Protein AF-A0A0K0DFR9-F1 (afdb_monomer)

pLDDT: mean 80.09, std 14.03, range [42.78, 93.25]

Sequence (99 aa):
LLTGSYHNLFRTYTRGSADAKMWEARPQEPHSLLRTRKICPGTSARAQRARRAVGDVGDEDLAADTLDFNRKILHVAWHPKENIIALAATNNLYIFSDK

InterPro domains:
  IPR000009 Protein phosphatase 2A regulatory subunit PR55 [PTHR11871] (2-97)

Secondary structure (DSSP, 8-state):
-EEE-STTEEEEE-TT---EEEEE-----TTPPPPEEEEE-HHHHHHHHTTS-TT--SEEEEEGGG--TTS-EEEEEE-SSSSEEEEEETTEEEEEE--

Solvent-accessible surface area (backbone atoms only — not comparable to full-atom values): 5983 Å² total; per-residue (Å²): 88,76,46,63,36,46,51,32,27,33,38,43,36,51,86,97,50,92,57,70,50,34,35,51,70,66,94,72,64,89,90,61,80,78,51,38,48,40,82,29,61,58,74,55,25,59,57,48,62,75,67,55,68,94,77,75,80,66,58,51,65,38,34,61,83,72,64,41,76,84,40,35,34,82,46,76,48,70,49,95,86,51,73,34,40,39,40,38,38,85,94,44,79,47,78,49,65,79,128

Nearest PDB structures (foldseek):
  3dw8-assembly2_E  TM=8.711E-01  e=2.009E-07  Homo sapiens
  8twe-assembly1_B  TM=9.071E-01  e=6.940E-07  Homo sapiens
  8ttb-assembly1_B  TM=9.013E-01  e=8.285E-07  Homo sapiens

Structure (mmCIF, N/CA/C/O backbone):
data_AF-A0A0K0DFR9-F1
#
_entry.id   AF-A0A0K0DFR9-F1
#
loop_
_atom_site.group_PDB
_atom_site.id
_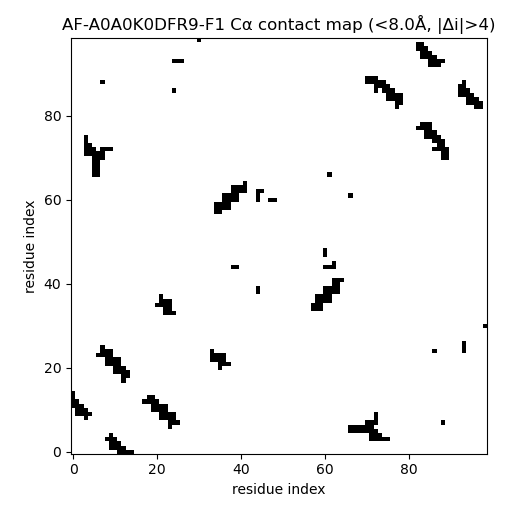atom_site.type_symbol
_atom_site.label_atom_id
_atom_site.label_alt_id
_atom_site.label_comp_id
_atom_site.label_asym_id
_atom_site.label_entity_id
_atom_site.labe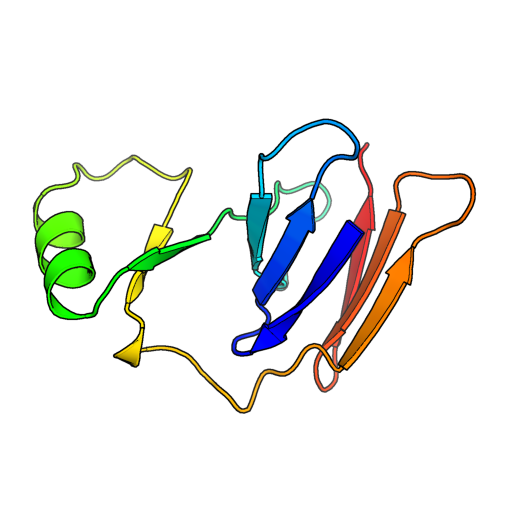l_seq_id
_atom_site.pdbx_PDB_ins_code
_atom_site.Cartn_x
_atom_site.Cartn_y
_atom_site.Cartn_z
_atom_site.occupancy
_atom_site.B_iso_or_equiv
_atom_site.auth_seq_id
_atom_site.auth_comp_id
_atom_site.auth_asym_id
_atom_site.auth_atom_id
_atom_site.pdbx_PDB_model_num
ATOM 1 N N . LEU A 1 1 ? -5.437 8.755 5.659 1.00 84.12 1 LEU A N 1
ATOM 2 C CA . LEU A 1 1 ? -5.889 8.322 4.312 1.00 84.12 1 LEU A CA 1
ATOM 3 C C . LEU A 1 1 ? -4.850 7.367 3.753 1.00 84.12 1 LEU A C 1
ATOM 5 O O . LEU A 1 1 ? -3.682 7.514 4.101 1.00 84.12 1 LEU A O 1
ATOM 9 N N . LEU A 1 2 ? -5.252 6.412 2.918 1.00 88.56 2 LEU A N 1
ATOM 10 C CA . LEU A 1 2 ? -4.327 5.481 2.279 1.00 88.56 2 LEU A CA 1
ATOM 11 C C . LEU A 1 2 ? -4.672 5.332 0.800 1.00 88.56 2 LEU A C 1
ATOM 13 O O . LEU A 1 2 ? -5.846 5.227 0.452 1.00 88.56 2 LEU A O 1
ATOM 17 N N . THR A 1 3 ? -3.647 5.323 -0.048 1.00 87.94 3 THR A N 1
ATOM 18 C CA . THR A 1 3 ? -3.781 5.097 -1.492 1.00 87.94 3 THR A CA 1
ATOM 19 C C . THR A 1 3 ? -2.830 3.991 -1.948 1.00 87.94 3 THR A C 1
ATOM 21 O O . THR A 1 3 ? -1.634 4.061 -1.656 1.00 87.94 3 THR A O 1
ATOM 24 N N . GLY A 1 4 ? -3.341 2.988 -2.663 1.00 86.06 4 GLY A N 1
ATOM 25 C CA . GLY A 1 4 ? -2.529 1.989 -3.366 1.00 86.06 4 GLY A CA 1
ATOM 26 C C . GLY A 1 4 ? -2.084 2.488 -4.743 1.00 86.06 4 GLY A C 1
ATOM 27 O O . GLY A 1 4 ? -2.730 3.357 -5.328 1.00 86.06 4 GLY A O 1
ATOM 28 N N . SER A 1 5 ? -0.968 1.965 -5.247 1.00 86.44 5 SER A N 1
ATOM 29 C CA . SER A 1 5 ? -0.430 2.285 -6.573 1.00 86.44 5 SER A CA 1
ATOM 30 C C . SER A 1 5 ? 0.195 1.038 -7.224 1.00 86.44 5 SER A C 1
ATOM 32 O O . SER A 1 5 ? -0.177 -0.103 -6.932 1.00 86.44 5 SER A O 1
ATOM 34 N N . TYR A 1 6 ? 1.126 1.276 -8.140 1.00 91.81 6 TYR A N 1
ATOM 35 C CA . TYR A 1 6 ? 1.949 0.309 -8.850 1.00 91.81 6 TYR A CA 1
ATOM 36 C C . TYR A 1 6 ? 3.201 -0.075 -8.059 1.00 91.81 6 TYR A C 1
ATOM 38 O O . TYR A 1 6 ? 3.538 0.555 -7.056 1.00 91.81 6 TYR A O 1
ATOM 46 N N . HIS A 1 7 ? 3.920 -1.089 -8.536 1.00 91.69 7 HIS A N 1
ATOM 47 C CA . HIS A 1 7 ? 5.145 -1.603 -7.931 1.00 91.69 7 HIS A CA 1
ATOM 48 C C . HIS A 1 7 ? 4.975 -2.046 -6.463 1.00 91.69 7 HIS A C 1
ATOM 50 O O . HIS A 1 7 ? 5.910 -1.967 -5.674 1.00 91.69 7 HIS A O 1
ATOM 56 N N . ASN A 1 8 ? 3.771 -2.495 -6.081 1.00 91.75 8 ASN A N 1
ATOM 57 C CA . ASN A 1 8 ? 3.391 -2.767 -4.687 1.00 91.75 8 ASN A CA 1
ATOM 58 C C . ASN A 1 8 ? 3.631 -1.578 -3.737 1.00 91.75 8 ASN A C 1
ATOM 60 O O . ASN A 1 8 ? 3.854 -1.763 -2.539 1.00 91.75 8 ASN A O 1
ATOM 64 N N . LEU A 1 9 ? 3.587 -0.350 -4.252 1.00 92.06 9 LEU A N 1
ATOM 65 C CA . LEU A 1 9 ? 3.764 0.846 -3.444 1.00 92.06 9 LEU A CA 1
ATOM 66 C C . LEU A 1 9 ? 2.413 1.370 -2.965 1.00 92.06 9 LEU A C 1
ATOM 68 O O . LEU A 1 9 ? 1.438 1.424 -3.719 1.00 92.06 9 LEU A O 1
ATOM 72 N N . PHE A 1 10 ? 2.368 1.817 -1.717 1.00 91.94 10 PHE A N 1
ATOM 73 C CA . PHE A 1 10 ? 1.215 2.504 -1.146 1.00 91.94 10 PHE A CA 1
ATOM 74 C C . PHE A 1 10 ? 1.658 3.729 -0.359 1.00 91.94 10 PHE A C 1
ATOM 76 O O . PHE A 1 10 ? 2.795 3.823 0.103 1.00 91.94 10 PHE A O 1
ATOM 83 N N . ARG A 1 11 ? 0.753 4.694 -0.214 1.00 90.88 11 ARG A N 1
ATOM 84 C CA . ARG A 1 11 ? 1.018 5.945 0.493 1.00 90.88 11 ARG A CA 1
ATOM 85 C C . ARG A 1 11 ? 0.046 6.128 1.639 1.00 90.88 11 ARG A C 1
ATOM 87 O O . ARG A 1 11 ? -1.155 5.921 1.472 1.00 90.88 11 ARG A O 1
ATOM 94 N N . THR A 1 12 ? 0.566 6.540 2.786 1.00 90.06 12 THR A N 1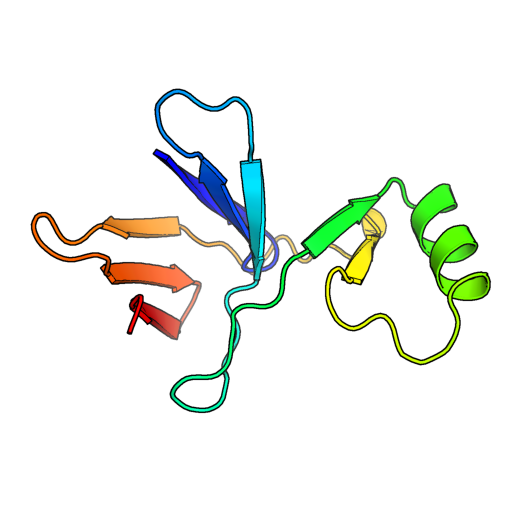
ATOM 95 C CA . THR A 1 12 ? -0.210 6.853 3.986 1.00 90.06 12 THR A CA 1
ATOM 96 C C . THR A 1 12 ? -0.122 8.340 4.281 1.00 90.06 12 THR A C 1
ATOM 98 O O . THR A 1 12 ? 0.967 8.915 4.256 1.00 90.06 12 THR A O 1
ATOM 101 N N . TYR A 1 13 ? -1.264 8.932 4.605 1.00 89.50 13 TYR A N 1
ATOM 102 C CA . TYR A 1 13 ? -1.399 10.338 4.964 1.00 89.50 13 TYR A CA 1
ATOM 103 C C . TYR A 1 13 ? -2.015 10.450 6.353 1.00 89.50 13 TYR A C 1
ATOM 105 O O . TYR A 1 13 ? -3.099 9.897 6.600 1.00 89.50 13 TYR A O 1
ATOM 113 N N . THR A 1 14 ? -1.359 11.197 7.230 1.00 87.62 14 THR A N 1
ATOM 114 C CA . THR A 1 14 ? -1.867 11.492 8.572 1.00 87.62 14 THR A CA 1
ATOM 115 C C . THR A 1 14 ? -2.910 12.604 8.490 1.00 87.62 14 THR A C 1
ATOM 117 O O . THR A 1 14 ? -2.705 13.609 7.817 1.00 87.62 14 THR A O 1
ATOM 120 N N . ARG A 1 15 ? -4.062 12.441 9.153 1.00 85.94 15 ARG A N 1
ATOM 121 C CA . ARG A 1 15 ? -5.078 13.508 9.193 1.00 85.94 15 ARG A CA 1
ATOM 122 C C . ARG A 1 15 ? -4.518 14.707 9.964 1.00 85.94 15 ARG A 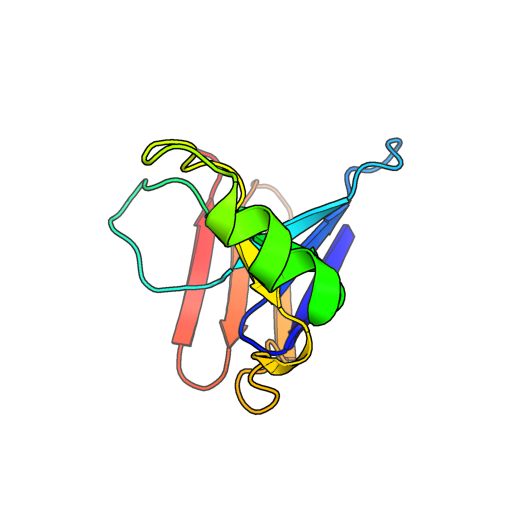C 1
ATOM 124 O O . ARG A 1 15 ? -4.020 14.530 11.066 1.00 85.94 15 ARG A O 1
ATOM 131 N N . GLY A 1 16 ? -4.610 15.902 9.385 1.00 86.12 16 GLY A N 1
ATOM 132 C CA . GLY A 1 16 ? -4.107 17.136 10.002 1.00 86.12 16 GLY A CA 1
ATOM 133 C C . GLY A 1 16 ? -2.618 17.422 9.774 1.00 86.12 16 GLY A C 1
ATOM 134 O O . GLY A 1 16 ? -2.168 18.495 10.154 1.00 86.12 16 GLY A O 1
ATOM 135 N N . SER A 1 17 ? -1.873 16.524 9.117 1.00 86.06 17 SER A N 1
ATOM 136 C CA . SER A 1 17 ? -0.520 16.805 8.618 1.00 86.06 17 SER A CA 1
ATOM 137 C C . SER A 1 17 ? -0.495 16.729 7.089 1.00 86.06 17 SER A C 1
ATOM 139 O O . SER A 1 17 ? -1.233 15.952 6.482 1.00 86.06 17 SER A O 1
ATOM 141 N N . ALA A 1 18 ? 0.360 17.537 6.461 1.00 83.00 18 ALA A N 1
ATOM 142 C CA . ALA A 1 18 ? 0.660 17.435 5.033 1.00 83.00 18 ALA A CA 1
ATOM 143 C C . ALA A 1 18 ? 1.629 16.277 4.715 1.00 83.00 18 ALA A C 1
ATOM 145 O O . ALA A 1 18 ? 1.927 16.020 3.547 1.00 83.00 18 ALA A O 1
ATOM 146 N N . ASP A 1 19 ? 2.110 15.567 5.739 1.00 86.00 19 ASP A N 1
ATOM 147 C CA . ASP A 1 19 ? 3.087 14.500 5.578 1.00 86.00 19 ASP A CA 1
ATOM 148 C C . ASP A 1 19 ? 2.480 13.264 4.915 1.00 86.00 19 ASP A C 1
ATOM 150 O O . ASP A 1 19 ? 1.482 12.683 5.359 1.00 86.00 19 ASP A O 1
ATOM 154 N N . ALA A 1 20 ? 3.151 12.827 3.853 1.00 86.50 20 ALA A N 1
ATOM 155 C CA . ALA A 1 20 ? 2.811 11.637 3.100 1.00 86.50 20 ALA A CA 1
ATOM 156 C C . ALA A 1 20 ? 4.012 10.693 3.066 1.00 86.50 20 ALA A C 1
ATOM 158 O O . ALA A 1 20 ? 5.027 10.993 2.433 1.00 86.50 20 ALA A O 1
ATOM 15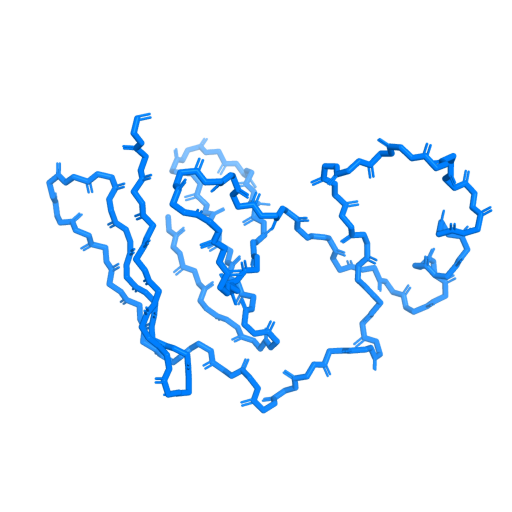9 N N . LYS A 1 21 ? 3.884 9.526 3.702 1.00 87.75 21 LYS A N 1
ATOM 160 C CA . LYS A 1 21 ? 4.912 8.475 3.664 1.00 87.75 21 LYS A CA 1
ATOM 161 C C . LYS A 1 21 ? 4.546 7.418 2.638 1.00 87.75 21 LYS A C 1
ATOM 163 O O . LYS A 1 21 ? 3.376 7.056 2.513 1.00 87.75 21 LYS A O 1
ATOM 168 N N . MET A 1 22 ? 5.538 6.958 1.888 1.00 89.62 22 MET A N 1
ATOM 169 C CA . MET A 1 22 ? 5.370 5.955 0.846 1.00 89.62 22 MET A CA 1
ATOM 170 C C . MET A 1 22 ? 6.123 4.690 1.230 1.00 89.62 22 MET A C 1
ATOM 172 O O . MET A 1 22 ? 7.278 4.745 1.640 1.00 89.62 22 MET A O 1
ATOM 176 N N . TRP A 1 23 ? 5.442 3.564 1.102 1.00 89.50 23 TRP A N 1
ATOM 177 C CA . TRP A 1 23 ? 5.863 2.270 1.612 1.00 89.50 23 TRP A CA 1
ATOM 178 C C . TRP A 1 23 ? 5.779 1.227 0.506 1.00 89.50 23 TRP A C 1
ATOM 180 O O . TRP A 1 23 ? 4.972 1.356 -0.418 1.00 89.50 23 TRP A O 1
ATOM 190 N N . GLU A 1 24 ? 6.583 0.177 0.624 1.00 90.56 24 GLU A N 1
ATOM 191 C CA . GLU A 1 24 ? 6.544 -0.979 -0.270 1.00 90.56 24 GLU A CA 1
ATOM 192 C C . GLU A 1 24 ? 5.981 -2.209 0.446 1.00 90.56 24 GLU A C 1
ATOM 194 O O . GLU A 1 24 ? 6.517 -2.657 1.464 1.00 90.56 24 GLU A O 1
ATOM 199 N N . ALA A 1 25 ? 4.920 -2.785 -0.119 1.00 89.44 25 ALA A N 1
ATOM 200 C CA . ALA A 1 25 ? 4.375 -4.060 0.316 1.00 89.44 25 ALA A CA 1
ATOM 201 C C . ALA A 1 25 ? 5.207 -5.209 -0.273 1.00 89.44 25 ALA A C 1
ATOM 203 O O . ALA A 1 25 ? 5.172 -5.497 -1.473 1.00 89.44 25 ALA A O 1
ATOM 204 N N . ARG A 1 26 ? 5.976 -5.866 0.592 1.00 86.75 26 ARG A N 1
ATOM 205 C CA . ARG A 1 26 ? 6.837 -7.000 0.251 1.00 86.75 26 ARG A CA 1
ATOM 206 C C . ARG A 1 26 ? 6.791 -8.035 1.375 1.00 86.75 26 ARG A C 1
ATOM 208 O O . ARG A 1 26 ? 6.504 -7.648 2.508 1.00 86.75 26 ARG A O 1
ATOM 215 N N . PRO A 1 27 ? 7.081 -9.315 1.098 1.00 81.25 27 PRO A N 1
ATOM 216 C CA . PRO A 1 27 ? 7.298 -10.295 2.153 1.00 81.25 27 PRO A CA 1
ATOM 217 C C . PRO A 1 27 ? 8.422 -9.813 3.071 1.00 81.25 27 PRO A C 1
ATOM 219 O O . PRO A 1 27 ? 9.475 -9.389 2.588 1.00 81.25 27 PRO A O 1
ATOM 222 N N . GLN A 1 28 ? 8.184 -9.827 4.377 1.00 72.88 28 GLN A N 1
ATOM 223 C CA . GLN A 1 28 ? 9.200 -9.516 5.372 1.00 72.88 28 GLN A CA 1
ATOM 224 C C . GLN A 1 28 ? 9.047 -10.438 6.582 1.00 72.88 28 GLN A C 1
ATOM 226 O O . GLN A 1 28 ? 7.999 -11.063 6.756 1.00 72.88 28 GLN A O 1
ATOM 231 N N . GLU A 1 29 ? 10.095 -10.508 7.398 1.00 73.12 29 GLU A N 1
ATOM 232 C CA . GLU A 1 29 ? 10.057 -11.220 8.672 1.00 73.12 29 GLU A CA 1
ATOM 233 C C . GLU A 1 29 ? 8.947 -10.655 9.577 1.00 73.12 29 GLU A C 1
ATOM 235 O O . GLU A 1 29 ? 8.664 -9.451 9.544 1.00 73.12 29 GLU A O 1
ATOM 240 N N . PRO A 1 30 ? 8.308 -11.484 10.416 1.00 69.81 30 PRO A N 1
ATOM 241 C CA . PRO A 1 30 ? 7.356 -10.993 11.403 1.00 69.81 30 PRO A CA 1
ATOM 242 C C . PRO A 1 30 ? 7.974 -9.864 12.243 1.00 69.81 30 PRO A C 1
ATOM 244 O O . PRO A 1 30 ? 9.071 -10.007 12.773 1.00 69.81 30 PRO A O 1
ATOM 247 N N . HIS A 1 31 ? 7.254 -8.747 12.383 1.00 68.75 31 HIS A N 1
ATOM 248 C CA . HIS A 1 31 ? 7.673 -7.555 13.146 1.00 68.75 31 HIS A CA 1
ATOM 249 C C . HIS A 1 31 ? 8.802 -6.714 12.540 1.00 68.75 31 HIS A C 1
ATOM 251 O O . HIS A 1 31 ? 9.277 -5.786 13.197 1.00 68.75 31 HIS A O 1
ATOM 257 N N . SER A 1 32 ? 9.215 -6.962 11.297 1.00 74.00 32 SER A N 1
ATOM 258 C CA . SER A 1 32 ? 10.135 -6.044 10.631 1.00 74.00 32 SER A CA 1
ATOM 259 C C . SER A 1 32 ? 9.431 -4.757 10.194 1.00 74.00 32 SER A C 1
ATOM 261 O O . SER A 1 32 ? 8.273 -4.751 9.771 1.00 74.00 32 SER A O 1
ATOM 263 N N . LEU A 1 33 ? 10.162 -3.646 10.276 1.00 76.50 33 LEU A N 1
ATOM 264 C CA . LEU A 1 33 ? 9.655 -2.343 9.867 1.00 76.50 33 LEU A CA 1
ATOM 265 C C . LEU A 1 33 ? 9.457 -2.277 8.353 1.00 76.50 33 LEU A C 1
ATOM 267 O O . LEU A 1 33 ? 10.300 -2.714 7.564 1.00 76.50 33 LEU A O 1
ATOM 271 N N . LEU A 1 34 ? 8.358 -1.642 7.951 1.00 78.81 34 LEU A N 1
ATOM 272 C CA . LEU A 1 34 ? 8.108 -1.317 6.557 1.00 78.81 34 LEU A CA 1
ATOM 273 C C . LEU A 1 34 ? 9.251 -0.481 5.984 1.00 78.81 34 LEU A C 1
ATOM 275 O O . LEU A 1 34 ? 9.784 0.417 6.634 1.00 78.81 34 LEU A O 1
ATOM 279 N N . ARG A 1 35 ? 9.607 -0.761 4.729 1.00 81.56 35 ARG A N 1
ATOM 280 C CA . ARG A 1 35 ? 10.629 0.014 4.037 1.00 81.56 35 ARG A CA 1
ATOM 281 C C . ARG A 1 35 ? 9.991 1.246 3.415 1.00 81.56 35 ARG A C 1
ATOM 283 O O . ARG A 1 35 ? 9.095 1.114 2.575 1.00 81.56 35 ARG A O 1
ATOM 290 N N . THR A 1 36 ? 10.468 2.420 3.807 1.00 83.38 36 THR A N 1
ATOM 291 C CA . THR A 1 36 ? 10.065 3.677 3.181 1.00 83.38 36 THR A CA 1
ATOM 292 C C . THR A 1 36 ? 10.748 3.810 1.818 1.00 83.38 36 THR A C 1
ATOM 294 O O . THR A 1 36 ? 11.900 3.408 1.619 1.00 83.38 36 THR A O 1
ATOM 297 N N . ARG A 1 37 ? 10.007 4.326 0.839 1.00 83.88 37 ARG A N 1
ATOM 298 C CA . ARG A 1 37 ? 10.468 4.536 -0.537 1.00 83.88 37 ARG A CA 1
ATOM 299 C C . ARG A 1 37 ? 10.236 5.979 -0.945 1.00 83.88 37 ARG A C 1
ATOM 301 O O . ARG 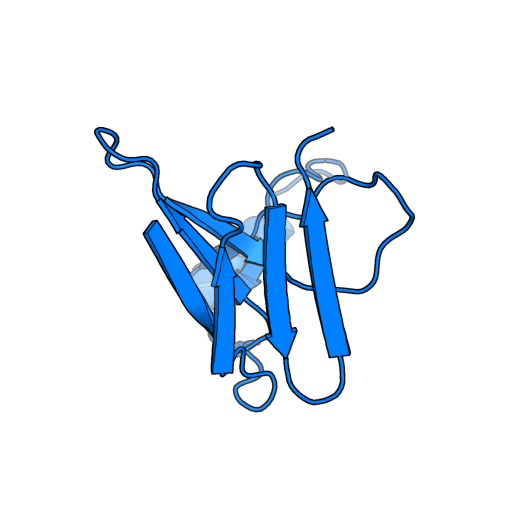A 1 37 ? 9.174 6.537 -0.677 1.00 83.88 37 ARG A O 1
ATOM 308 N N . LYS A 1 38 ? 11.179 6.554 -1.686 1.00 82.56 38 LYS A N 1
ATOM 309 C CA . LYS A 1 38 ? 10.999 7.848 -2.352 1.00 82.56 38 LYS A CA 1
ATOM 310 C C . LYS A 1 38 ? 11.183 7.665 -3.849 1.00 82.56 38 LYS A C 1
ATOM 312 O O 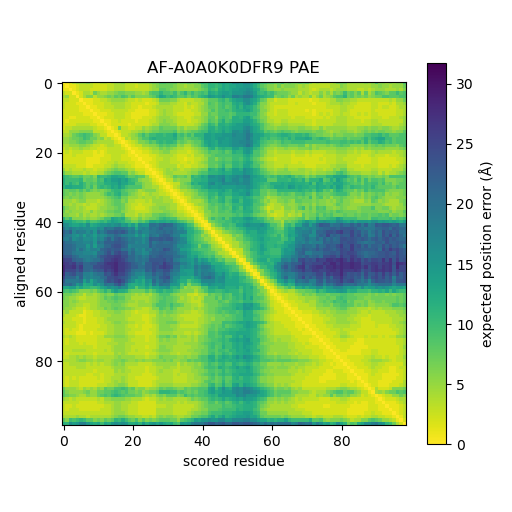. LYS A 1 38 ? 12.159 7.066 -4.273 1.00 82.56 38 LYS A O 1
ATOM 317 N N . ILE A 1 39 ? 10.248 8.155 -4.658 1.00 78.69 39 ILE A N 1
ATOM 318 C CA . ILE A 1 39 ? 10.395 8.110 -6.117 1.00 78.69 39 ILE A CA 1
ATOM 319 C C . ILE A 1 39 ? 11.133 9.369 -6.559 1.00 78.69 39 ILE A C 1
ATOM 321 O O . ILE A 1 39 ? 10.680 10.484 -6.293 1.00 78.69 39 ILE A O 1
ATOM 325 N N . CYS A 1 40 ? 12.251 9.178 -7.251 1.00 75.38 40 CYS A N 1
ATOM 326 C CA . CYS A 1 40 ? 13.059 10.252 -7.809 1.00 75.38 40 CYS A CA 1
ATOM 327 C C . CYS A 1 40 ? 13.029 10.192 -9.350 1.00 75.38 40 CYS A C 1
ATOM 329 O O . CYS A 1 40 ? 13.009 9.098 -9.928 1.00 75.38 40 CYS A O 1
ATOM 331 N N . PRO A 1 41 ? 13.043 11.348 -10.041 1.00 69.00 41 PRO A N 1
ATOM 332 C CA . PRO A 1 41 ? 13.259 11.401 -11.486 1.00 69.00 41 PRO A CA 1
ATOM 333 C C . PRO A 1 41 ? 14.525 10.622 -11.885 1.00 69.00 41 PR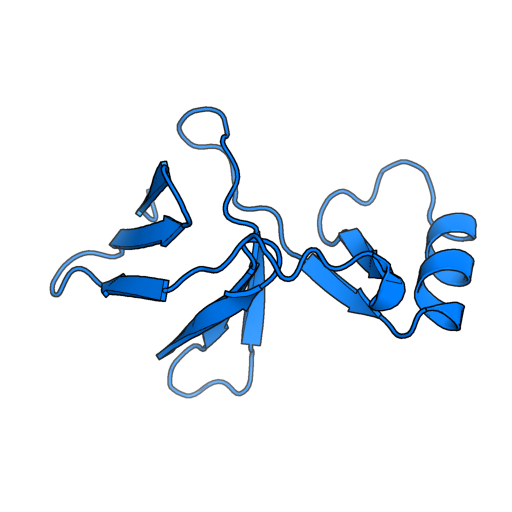O A C 1
ATOM 335 O O . PRO A 1 41 ? 15.533 10.664 -11.180 1.00 69.00 41 PRO A O 1
ATOM 338 N N . GLY A 1 42 ? 14.487 9.897 -13.009 1.00 59.25 42 GLY A N 1
ATOM 339 C CA . GLY A 1 42 ? 15.501 8.885 -13.359 1.00 59.25 42 GLY A CA 1
ATOM 340 C C . GLY A 1 42 ? 16.958 9.378 -13.396 1.00 59.25 42 GLY A C 1
ATOM 341 O O . GLY A 1 42 ? 17.880 8.609 -13.127 1.00 59.25 42 GLY A O 1
ATOM 342 N N . THR A 1 43 ? 17.187 10.670 -13.646 1.00 59.00 43 THR A N 1
ATOM 343 C CA . THR A 1 43 ? 18.527 11.281 -13.641 1.00 59.00 43 THR A CA 1
ATOM 344 C C . THR A 1 43 ? 19.055 11.580 -12.235 1.00 59.00 43 THR A C 1
ATOM 346 O O . THR A 1 43 ? 20.260 11.470 -12.003 1.00 59.00 43 THR A O 1
ATOM 349 N N . SER A 1 44 ? 18.186 11.905 -11.271 1.00 58.06 44 SER A N 1
ATOM 350 C CA . SER A 1 44 ? 18.591 12.233 -9.898 1.00 58.06 44 SER A CA 1
ATOM 351 C C . SER A 1 44 ? 18.739 10.996 -9.014 1.00 58.06 44 SER A C 1
ATOM 353 O O . SER A 1 44 ? 19.644 10.965 -8.183 1.00 58.06 44 SER A O 1
ATOM 355 N N . ALA A 1 45 ? 17.940 9.948 -9.244 1.00 58.97 45 ALA A N 1
ATOM 356 C CA . ALA A 1 45 ? 18.014 8.697 -8.483 1.00 58.97 45 ALA A CA 1
ATOM 357 C C . ALA A 1 45 ? 19.378 7.996 -8.642 1.00 58.97 45 ALA A C 1
ATOM 359 O O . ALA A 1 45 ? 20.005 7.607 -7.656 1.00 58.97 45 ALA A O 1
ATOM 360 N N . ARG A 1 46 ? 19.885 7.883 -9.882 1.00 55.41 46 ARG A N 1
ATOM 361 C CA . ARG A 1 46 ? 21.196 7.267 -10.181 1.00 55.41 46 ARG A CA 1
ATOM 362 C C . ARG A 1 46 ? 22.365 8.079 -9.613 1.00 55.41 46 ARG A C 1
ATOM 364 O O . ARG A 1 46 ? 23.306 7.499 -9.077 1.00 55.41 46 ARG A O 1
ATOM 371 N N . ALA A 1 47 ? 22.281 9.408 -9.691 1.00 56.38 47 ALA A N 1
ATOM 372 C CA . ALA A 1 47 ? 23.299 10.315 -9.162 1.00 56.38 47 ALA A CA 1
ATOM 373 C C . ALA A 1 47 ? 23.323 10.350 -7.621 1.00 56.38 47 ALA A C 1
ATOM 375 O O . ALA A 1 47 ? 24.400 10.438 -7.034 1.00 56.38 47 ALA A O 1
ATOM 376 N N . GLN A 1 48 ? 22.167 10.240 -6.952 1.00 56.12 48 GLN A N 1
ATOM 377 C CA . GLN A 1 48 ? 22.088 10.135 -5.488 1.00 56.12 48 GLN A CA 1
ATOM 378 C C . GLN A 1 48 ? 22.587 8.785 -4.976 1.00 56.12 48 GLN A C 1
ATOM 380 O O . GLN A 1 48 ? 23.315 8.753 -3.985 1.00 56.12 48 GLN A O 1
ATOM 385 N N . ARG A 1 49 ? 22.279 7.684 -5.673 1.00 57.00 49 ARG A N 1
ATOM 386 C CA . ARG A 1 49 ? 22.749 6.342 -5.295 1.00 57.00 49 ARG A CA 1
ATOM 387 C C . ARG A 1 49 ? 24.276 6.219 -5.335 1.00 57.00 49 ARG A C 1
ATOM 389 O O . ARG A 1 49 ? 24.841 5.528 -4.502 1.00 57.00 49 ARG A O 1
ATOM 396 N N . ALA A 1 50 ? 24.935 6.934 -6.252 1.00 56.50 50 ALA A N 1
ATOM 397 C CA . ALA A 1 50 ? 26.397 7.011 -6.335 1.00 56.50 50 ALA A CA 1
ATOM 398 C C . ALA A 1 50 ? 27.042 7.891 -5.242 1.00 56.50 50 ALA A C 1
ATOM 400 O O . ALA A 1 50 ? 28.247 7.808 -5.029 1.00 56.50 50 ALA A O 1
ATOM 401 N N . ARG A 1 51 ? 26.260 8.748 -4.566 1.00 56.69 51 ARG A N 1
ATOM 402 C CA . ARG A 1 51 ? 26.741 9.697 -3.545 1.00 56.69 51 ARG A CA 1
ATOM 403 C C . ARG A 1 51 ? 26.441 9.276 -2.104 1.00 56.69 51 ARG A C 1
ATOM 405 O O . ARG A 1 51 ? 26.949 9.921 -1.191 1.00 56.69 51 ARG A O 1
ATOM 412 N N . ARG A 1 52 ? 25.619 8.245 -1.870 1.00 53.75 52 ARG A N 1
ATOM 413 C CA . ARG A 1 52 ? 25.320 7.770 -0.510 1.00 53.75 52 ARG A CA 1
ATOM 414 C C . ARG A 1 52 ? 26.361 6.750 -0.048 1.00 53.75 52 ARG A C 1
ATOM 416 O O . ARG A 1 52 ? 26.663 5.792 -0.753 1.00 53.75 52 ARG A O 1
ATOM 423 N N . ALA A 1 53 ? 26.882 6.967 1.158 1.00 48.47 53 ALA A N 1
ATOM 424 C CA . ALA A 1 53 ? 27.682 5.986 1.874 1.00 48.47 53 ALA A CA 1
ATOM 425 C C . ALA A 1 53 ? 26.848 4.719 2.127 1.00 48.47 53 ALA A C 1
ATOM 427 O O . ALA A 1 53 ? 25.646 4.789 2.395 1.00 48.47 53 ALA A O 1
ATOM 428 N N . VAL A 1 54 ? 27.501 3.564 2.033 1.00 42.78 54 VAL A N 1
ATOM 429 C CA . VAL A 1 54 ? 26.952 2.251 2.388 1.00 42.78 54 VAL A CA 1
ATOM 430 C C . VAL A 1 54 ? 26.450 2.316 3.838 1.00 42.78 54 VAL A C 1
A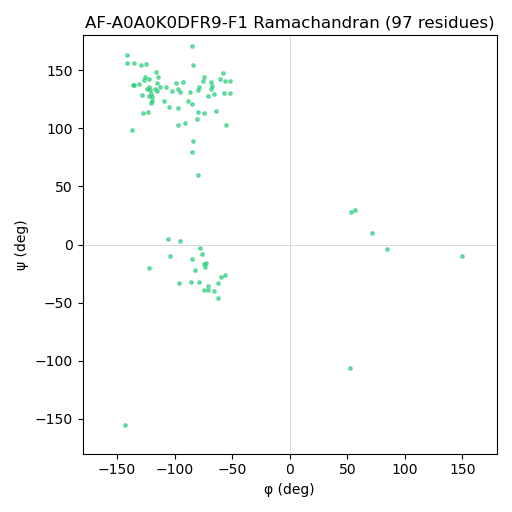TOM 432 O O . VAL A 1 54 ? 27.263 2.317 4.754 1.00 42.78 54 VAL A O 1
ATOM 435 N N . GLY A 1 55 ? 25.133 2.429 4.061 1.00 44.38 55 GLY A N 1
ATOM 436 C CA . GLY A 1 55 ? 24.568 2.415 5.420 1.00 44.38 55 GLY A CA 1
ATOM 437 C C . GLY A 1 55 ? 23.288 3.218 5.682 1.00 44.38 55 GLY A C 1
ATOM 438 O O . GLY A 1 55 ? 22.693 3.030 6.737 1.00 44.38 55 GLY A O 1
ATOM 439 N N . ASP A 1 56 ? 22.816 4.070 4.767 1.00 48.19 56 ASP A N 1
ATOM 440 C CA . ASP A 1 56 ? 21.534 4.776 4.946 1.00 48.19 56 ASP A CA 1
ATOM 441 C C . ASP A 1 56 ? 20.356 3.888 4.491 1.00 48.19 56 ASP A C 1
ATOM 443 O O . ASP A 1 56 ? 19.996 3.832 3.315 1.00 48.19 56 ASP A O 1
ATOM 447 N N . VAL A 1 57 ? 19.822 3.095 5.423 1.00 51.75 57 VAL A N 1
ATOM 448 C CA . VAL A 1 57 ? 18.833 2.024 5.166 1.00 51.75 57 VAL A CA 1
ATOM 449 C C . VAL A 1 57 ? 17.383 2.548 5.121 1.00 51.75 57 VAL A C 1
ATOM 451 O O . VAL A 1 57 ? 16.486 1.823 4.683 1.00 51.75 57 VAL A O 1
ATOM 454 N N . GLY A 1 58 ? 17.148 3.795 5.549 1.00 51.28 58 GLY A N 1
ATOM 455 C CA . GLY A 1 58 ? 15.812 4.323 5.858 1.00 51.28 58 GLY A CA 1
ATOM 456 C C . GLY A 1 58 ? 14.934 4.651 4.650 1.00 51.28 58 GLY A C 1
ATOM 457 O O . GLY A 1 58 ? 13.748 4.334 4.667 1.00 51.28 58 GLY A O 1
ATOM 458 N N . ASP A 1 59 ? 15.517 5.211 3.589 1.00 59.69 59 ASP A N 1
ATOM 459 C CA . ASP A 1 59 ? 14.789 5.673 2.406 1.00 59.69 59 ASP A CA 1
ATOM 460 C C . ASP A 1 59 ? 15.543 5.265 1.139 1.00 59.69 59 ASP A C 1
ATOM 462 O O . ASP A 1 59 ? 16.495 5.931 0.719 1.00 59.69 59 ASP A O 1
ATOM 466 N N . GLU A 1 60 ? 15.123 4.166 0.509 1.00 68.25 60 GLU A N 1
ATOM 467 C CA . GLU A 1 60 ? 15.655 3.831 -0.811 1.00 68.25 60 GLU A CA 1
ATOM 468 C C . GLU A 1 60 ? 14.959 4.668 -1.885 1.00 68.25 60 GLU A C 1
ATOM 470 O O . GLU A 1 60 ? 13.765 4.492 -2.160 1.00 68.25 60 GLU A O 1
ATOM 475 N N . ASP A 1 61 ? 15.747 5.535 -2.520 1.00 72.56 61 ASP A N 1
ATOM 476 C CA . ASP A 1 61 ? 15.353 6.258 -3.722 1.00 72.56 61 ASP A CA 1
ATOM 477 C C . ASP A 1 61 ? 15.124 5.250 -4.861 1.00 72.56 61 ASP A C 1
ATOM 479 O O . ASP A 1 61 ? 16.046 4.562 -5.313 1.00 72.56 61 ASP A O 1
ATOM 483 N N . LEU A 1 62 ? 13.878 5.150 -5.317 1.00 79.06 62 LEU A N 1
ATOM 484 C CA . LEU A 1 62 ? 13.481 4.358 -6.470 1.00 79.06 62 LEU A CA 1
ATOM 485 C C . LEU A 1 62 ? 13.438 5.263 -7.702 1.00 79.06 62 LEU A C 1
ATOM 487 O O . LEU A 1 62 ? 12.839 6.341 -7.681 1.00 79.06 62 LEU A O 1
ATOM 491 N N . ALA A 1 63 ? 14.066 4.827 -8.788 1.00 81.31 63 ALA A N 1
ATOM 492 C CA . ALA A 1 63 ? 14.045 5.575 -10.034 1.00 81.31 63 ALA A CA 1
ATOM 493 C C . ALA A 1 63 ? 12.709 5.342 -10.759 1.00 81.31 63 ALA A C 1
ATOM 495 O O . ALA A 1 63 ? 12.229 4.208 -10.835 1.00 81.31 63 ALA A O 1
ATOM 496 N N . ALA A 1 64 ? 12.094 6.406 -11.277 1.00 81.00 64 ALA A N 1
ATOM 497 C CA . ALA A 1 64 ? 10.773 6.326 -11.909 1.00 81.00 64 ALA A CA 1
ATOM 498 C C . ALA A 1 64 ? 10.717 5.365 -13.118 1.00 81.00 64 ALA A C 1
ATOM 500 O O . ALA A 1 64 ? 9.672 4.780 -13.388 1.00 81.00 64 ALA A O 1
ATOM 501 N N . ASP A 1 65 ? 11.839 5.169 -13.811 1.00 82.94 65 ASP A N 1
ATOM 502 C CA . ASP A 1 65 ? 12.009 4.235 -14.933 1.00 82.94 65 ASP A CA 1
ATOM 503 C C . ASP A 1 65 ? 12.044 2.756 -14.508 1.00 82.94 65 ASP A C 1
ATOM 505 O O . ASP A 1 65 ? 11.850 1.876 -15.341 1.00 82.94 65 ASP A O 1
ATOM 509 N N . THR A 1 66 ? 12.250 2.465 -13.219 1.00 84.62 66 THR A N 1
ATOM 510 C CA . THR A 1 66 ? 12.303 1.090 -12.678 1.00 84.62 66 THR A CA 1
ATOM 511 C C . THR A 1 66 ? 10.975 0.585 -12.107 1.00 84.62 66 THR A C 1
ATOM 513 O O . THR A 1 66 ? 10.911 -0.521 -11.568 1.00 84.62 66 THR A O 1
ATOM 516 N N . LEU A 1 67 ? 9.908 1.384 -12.205 1.00 87.88 67 LEU A N 1
ATOM 517 C CA . LEU A 1 67 ? 8.599 1.026 -11.666 1.00 87.88 67 LEU A CA 1
ATOM 518 C C . LEU A 1 67 ? 7.965 -0.135 -12.448 1.00 87.88 67 LEU A C 1
ATOM 520 O O . LEU A 1 67 ? 7.893 -0.131 -13.673 1.00 87.88 67 LEU A O 1
ATOM 524 N N . ASP A 1 68 ? 7.445 -1.112 -11.703 1.00 89.19 68 ASP A N 1
ATOM 525 C CA . ASP A 1 68 ? 6.722 -2.268 -12.248 1.00 89.19 68 ASP A CA 1
ATOM 526 C C . ASP A 1 68 ? 5.214 -2.008 -12.172 1.00 89.19 68 ASP A C 1
ATOM 528 O O . ASP A 1 68 ? 4.592 -2.119 -11.111 1.00 89.19 68 ASP A O 1
ATOM 532 N N . PHE A 1 69 ? 4.616 -1.668 -13.312 1.00 90.06 69 PHE A N 1
ATOM 533 C CA . PHE A 1 69 ? 3.191 -1.351 -13.420 1.00 90.06 69 PHE A CA 1
ATOM 534 C C . PHE A 1 69 ? 2.267 -2.578 -13.377 1.00 90.06 69 PHE A C 1
ATOM 536 O O . PHE A 1 69 ? 1.049 -2.416 -13.263 1.00 90.06 69 PHE A O 1
ATOM 543 N N . ASN A 1 70 ? 2.804 -3.801 -13.416 1.00 91.94 70 ASN A N 1
ATOM 544 C CA . ASN A 1 70 ? 1.998 -5.018 -13.275 1.00 91.94 70 ASN A CA 1
ATOM 545 C C . ASN A 1 70 ? 1.715 -5.365 -11.807 1.00 91.94 70 ASN A C 1
ATOM 547 O O . ASN A 1 70 ? 0.727 -6.033 -11.503 1.00 91.94 70 ASN A O 1
ATOM 551 N N . ARG A 1 71 ? 2.537 -4.868 -10.880 1.00 91.00 71 ARG A N 1
ATOM 552 C CA . ARG A 1 71 ? 2.376 -5.060 -9.432 1.00 91.00 71 ARG A CA 1
ATOM 553 C C . ARG A 1 71 ? 1.427 -4.024 -8.838 1.00 91.00 71 ARG A C 1
ATOM 555 O O . ARG A 1 71 ? 1.861 -3.010 -8.293 1.00 91.00 71 ARG A O 1
ATOM 562 N N . LYS A 1 72 ? 0.124 -4.248 -8.992 1.00 91.62 72 LYS A N 1
ATOM 563 C CA . LYS A 1 72 ? -0.920 -3.301 -8.577 1.00 91.62 72 LYS A CA 1
ATOM 564 C C . LYS A 1 72 ? -1.481 -3.662 -7.207 1.00 91.62 72 LYS A C 1
ATOM 566 O O . LYS A 1 72 ? -1.861 -4.809 -6.977 1.00 91.62 72 LYS A O 1
ATOM 571 N N . ILE A 1 73 ? -1.621 -2.661 -6.341 1.00 93.25 73 ILE A N 1
ATOM 572 C CA . ILE A 1 73 ? -2.461 -2.758 -5.144 1.00 93.25 73 ILE A CA 1
ATOM 573 C C . ILE A 1 73 ? -3.857 -2.274 -5.528 1.00 93.25 73 ILE A C 1
ATOM 575 O O . ILE A 1 73 ? -4.072 -1.075 -5.701 1.00 93.25 73 ILE A O 1
ATOM 579 N N . LEU A 1 74 ? -4.790 -3.210 -5.697 1.00 90.25 74 LEU A N 1
ATOM 580 C CA . LEU A 1 74 ? -6.152 -2.906 -6.159 1.00 90.25 74 LEU A CA 1
ATOM 581 C C . LEU A 1 74 ? -7.144 -2.765 -5.009 1.00 90.25 74 LEU A C 1
ATOM 583 O O . LEU A 1 74 ? -8.078 -1.970 -5.091 1.00 90.25 74 LEU A O 1
ATOM 587 N N . HIS A 1 75 ? -6.934 -3.522 -3.933 1.00 90.94 75 HIS A N 1
ATOM 588 C CA . HIS A 1 75 ? -7.822 -3.515 -2.781 1.00 90.94 75 HIS A CA 1
ATOM 589 C C . HIS A 1 75 ? -7.041 -3.186 -1.523 1.00 90.94 75 HIS A C 1
ATOM 591 O O . HIS A 1 75 ? -5.972 -3.747 -1.263 1.00 90.94 75 HIS A O 1
ATOM 597 N N . VAL A 1 76 ? -7.608 -2.277 -0.736 1.00 92.56 76 VAL A N 1
ATOM 598 C CA . VAL A 1 76 ? -7.092 -1.910 0.575 1.00 92.56 76 VAL A CA 1
ATOM 599 C C . VAL A 1 76 ? -8.243 -1.822 1.559 1.00 92.56 76 VAL A C 1
ATOM 601 O O . VAL A 1 76 ? -9.280 -1.238 1.249 1.00 92.56 76 VAL A O 1
ATOM 604 N N . ALA A 1 77 ? -8.029 -2.357 2.756 1.00 92.25 77 ALA A N 1
ATOM 605 C CA . ALA A 1 77 ? -8.917 -2.192 3.891 1.00 92.25 77 ALA A CA 1
ATOM 606 C C . ALA A 1 77 ? -8.151 -1.644 5.101 1.00 92.25 77 ALA A C 1
ATOM 608 O O . ALA A 1 77 ? -6.988 -1.979 5.332 1.00 92.25 77 ALA A O 1
ATOM 609 N N . TRP A 1 78 ? -8.831 -0.802 5.873 1.00 92.19 78 TRP A N 1
ATOM 610 C CA . TRP A 1 78 ? -8.406 -0.364 7.200 1.00 92.19 78 TRP A CA 1
ATOM 611 C C . TRP A 1 78 ? -9.292 -1.034 8.236 1.00 92.19 78 TRP A C 1
ATOM 613 O O . TRP A 1 78 ? -10.516 -1.054 8.078 1.00 92.19 78 TRP A O 1
ATOM 623 N N . HIS A 1 79 ? -8.690 -1.552 9.301 1.00 93.25 79 HIS A N 1
ATOM 624 C CA . HIS A 1 79 ? -9.467 -2.028 10.432 1.00 93.25 79 HIS A CA 1
ATOM 625 C C . HIS A 1 79 ? -10.140 -0.833 11.138 1.00 93.25 79 HIS A C 1
ATOM 627 O O . HIS A 1 79 ? -9.503 0.203 11.334 1.00 93.25 79 HIS A O 1
ATOM 633 N N . PRO A 1 80 ? -11.428 -0.924 11.520 1.00 92.94 80 PRO A N 1
ATOM 634 C CA . PRO A 1 80 ? -12.170 0.228 12.035 1.00 92.94 80 PRO A CA 1
ATOM 635 C C . PRO A 1 80 ? -11.776 0.635 13.460 1.00 92.94 80 PRO A C 1
ATOM 637 O O . PRO A 1 80 ? -12.091 1.748 13.874 1.00 92.94 80 PRO A O 1
ATOM 640 N N . LYS A 1 81 ? -11.143 -0.265 14.224 1.00 92.81 81 LYS A N 1
ATOM 641 C CA . LYS A 1 81 ? -10.835 -0.061 15.652 1.00 92.81 81 LYS A CA 1
ATOM 642 C C . LYS A 1 81 ? -9.353 -0.158 16.000 1.00 92.81 81 LYS A C 1
ATOM 644 O O . LYS A 1 81 ? -8.953 0.314 17.053 1.00 92.81 81 LYS A O 1
ATOM 649 N N . GLU A 1 82 ? -8.561 -0.794 15.148 1.00 92.56 82 GLU A N 1
ATOM 650 C CA . GLU A 1 82 ? -7.161 -1.123 15.434 1.00 92.56 82 GLU A CA 1
ATOM 651 C C . GLU A 1 82 ? -6.294 -0.553 14.320 1.00 92.56 82 GLU A C 1
ATOM 653 O O . GLU A 1 82 ? -6.768 -0.375 13.195 1.00 92.56 82 GLU A O 1
ATOM 658 N N . ASN A 1 83 ? -5.022 -0.297 14.618 1.00 89.56 83 ASN A N 1
ATOM 659 C CA . ASN A 1 83 ? -4.055 0.229 13.657 1.00 89.56 83 ASN A CA 1
ATOM 660 C C . ASN A 1 83 ? -3.535 -0.891 12.748 1.00 89.56 83 ASN A C 1
ATOM 662 O O . ASN A 1 83 ? -2.344 -1.200 12.727 1.00 89.56 83 ASN A O 1
ATOM 666 N N . ILE A 1 84 ? -4.462 -1.517 12.022 1.00 91.44 84 ILE A N 1
ATOM 667 C CA . ILE A 1 84 ? -4.202 -2.617 11.101 1.00 91.44 84 ILE A CA 1
ATOM 668 C C . ILE A 1 84 ? -4.677 -2.223 9.708 1.00 91.44 84 ILE A C 1
ATOM 670 O O . ILE A 1 84 ? -5.802 -1.747 9.519 1.00 91.44 84 ILE A O 1
ATOM 674 N N . ILE A 1 85 ? -3.824 -2.465 8.719 1.00 92.12 85 ILE A N 1
ATOM 675 C CA . ILE A 1 85 ? -4.151 -2.316 7.304 1.00 92.12 85 ILE A CA 1
ATOM 676 C C . ILE A 1 85 ? -3.939 -3.638 6.576 1.00 92.12 85 ILE A C 1
ATOM 678 O O . ILE A 1 85 ? -2.982 -4.367 6.841 1.00 92.12 85 ILE A O 1
ATOM 682 N N . ALA A 1 86 ? -4.827 -3.926 5.631 1.00 92.44 86 ALA A N 1
ATOM 683 C CA . ALA A 1 86 ? -4.734 -5.083 4.756 1.00 92.44 86 ALA A CA 1
ATOM 684 C C . ALA A 1 86 ? -4.647 -4.617 3.300 1.00 92.44 86 ALA A C 1
ATOM 686 O O . ALA A 1 86 ? -5.494 -3.845 2.843 1.00 92.44 86 ALA A O 1
ATOM 687 N N . LEU A 1 87 ? -3.627 -5.080 2.578 1.00 92.94 87 LEU A N 1
ATOM 688 C CA . LEU A 1 87 ? -3.392 -4.761 1.170 1.00 92.94 87 LEU A CA 1
ATOM 689 C C . LEU A 1 87 ? -3.424 -6.047 0.348 1.00 92.94 87 LEU A C 1
ATOM 691 O O . LEU A 1 87 ? -2.632 -6.955 0.598 1.00 92.94 87 LEU A O 1
ATOM 695 N N . ALA A 1 88 ? -4.285 -6.106 -0.665 1.00 91.88 88 ALA A N 1
ATOM 696 C CA . ALA A 1 88 ? -4.245 -7.176 -1.653 1.00 91.88 88 ALA A CA 1
ATOM 697 C C . ALA A 1 88 ? -3.475 -6.693 -2.887 1.00 91.88 88 ALA A C 1
ATOM 699 O O . ALA A 1 88 ? -3.891 -5.738 -3.556 1.00 91.88 88 ALA A O 1
ATOM 700 N N . ALA A 1 89 ? -2.352 -7.351 -3.177 1.00 89.56 89 ALA A N 1
ATOM 701 C CA . ALA A 1 89 ? -1.548 -7.074 -4.361 1.00 89.56 89 ALA A CA 1
ATOM 702 C C . ALA A 1 89 ? -1.304 -8.366 -5.140 1.00 89.56 89 ALA A C 1
ATOM 704 O O . ALA A 1 89 ? -0.610 -9.276 -4.675 1.00 89.56 89 ALA A O 1
ATOM 705 N N . THR A 1 90 ? -1.877 -8.428 -6.339 1.00 83.56 90 THR A N 1
ATOM 706 C CA . THR A 1 90 ? -1.846 -9.613 -7.203 1.00 83.56 90 THR A CA 1
ATOM 707 C C . THR A 1 90 ? -2.332 -10.862 -6.449 1.00 83.56 90 THR A C 1
ATOM 709 O O . THR A 1 90 ? -3.521 -10.963 -6.167 1.00 83.56 90 THR A O 1
ATOM 712 N N . ASN A 1 91 ? -1.431 -11.776 -6.076 1.00 88.25 91 ASN A N 1
ATOM 713 C CA . ASN A 1 91 ? -1.749 -13.056 -5.432 1.00 88.25 91 ASN A CA 1
ATOM 714 C C . ASN A 1 91 ? -1.411 -13.072 -3.933 1.00 88.25 91 ASN A C 1
ATOM 716 O O . ASN A 1 91 ? -1.512 -14.115 -3.293 1.00 88.25 91 ASN A O 1
ATOM 720 N N . ASN A 1 92 ? -0.986 -11.934 -3.379 1.00 89.56 92 ASN A N 1
ATOM 721 C CA . ASN A 1 92 ? -0.538 -11.826 -1.997 1.00 89.56 92 ASN A CA 1
ATOM 722 C C . ASN A 1 92 ? -1.471 -10.912 -1.199 1.00 89.56 92 ASN A C 1
ATOM 724 O O . ASN A 1 92 ? -1.859 -9.835 -1.663 1.00 89.56 92 ASN A O 1
ATOM 728 N N . LEU A 1 93 ? -1.765 -11.327 0.032 1.00 91.62 93 LEU A N 1
ATOM 729 C CA . LEU A 1 93 ? -2.405 -10.498 1.046 1.00 91.62 93 LEU A CA 1
ATOM 730 C C . LEU A 1 93 ? -1.349 -10.076 2.071 1.00 91.62 93 LEU A C 1
ATOM 732 O O . LEU A 1 93 ? -0.766 -10.921 2.746 1.00 91.62 93 LEU A O 1
ATOM 736 N N . TYR A 1 94 ? -1.114 -8.772 2.188 1.00 91.00 94 TYR A N 1
ATOM 737 C CA . TYR A 1 94 ? -0.220 -8.196 3.188 1.00 91.00 94 TYR A CA 1
ATOM 738 C C . TYR A 1 94 ? -1.039 -7.606 4.328 1.00 91.00 94 TYR A C 1
ATOM 740 O O . TYR A 1 94 ? -1.978 -6.848 4.084 1.00 91.00 94 TYR A O 1
ATOM 748 N N . ILE A 1 95 ? -0.661 -7.925 5.563 1.00 91.31 95 ILE A N 1
ATOM 749 C CA . ILE A 1 95 ? -1.281 -7.386 6.772 1.00 91.31 95 ILE A CA 1
ATOM 750 C C . ILE A 1 95 ? -0.193 -6.660 7.551 1.00 91.31 95 ILE A C 1
ATOM 752 O O . ILE A 1 95 ? 0.821 -7.260 7.906 1.00 91.31 95 ILE A O 1
ATOM 756 N N . PHE A 1 96 ? -0.404 -5.372 7.801 1.00 88.88 96 PHE A N 1
ATOM 757 C CA . PHE A 1 96 ? 0.493 -4.561 8.616 1.00 88.88 96 PHE A CA 1
ATOM 758 C C . PHE A 1 96 ? -0.253 -4.088 9.851 1.00 88.88 96 PHE A C 1
ATOM 760 O O . PHE A 1 96 ? -1.379 -3.604 9.744 1.00 88.88 96 PHE A O 1
ATOM 767 N N . SER A 1 97 ? 0.389 -4.219 11.003 1.00 88.25 97 SER A N 1
ATOM 768 C CA . SER A 1 97 ? -0.115 -3.762 12.291 1.00 88.25 97 SER A CA 1
ATOM 769 C C . SER A 1 97 ? 0.967 -2.958 12.991 1.00 88.25 97 SER A C 1
ATOM 771 O O . SER A 1 97 ? 2.128 -3.372 12.991 1.00 88.25 97 SER A O 1
ATOM 773 N N . ASP A 1 98 ? 0.578 -1.857 13.615 1.00 80.19 98 ASP A N 1
ATOM 774 C CA . ASP A 1 98 ? 1.422 -1.170 14.589 1.00 80.19 98 ASP A CA 1
ATOM 775 C C . ASP A 1 98 ? 1.411 -2.016 15.877 1.00 80.19 98 ASP A C 1
ATOM 777 O O . ASP A 1 98 ? 0.339 -2.226 16.451 1.00 80.19 98 ASP A O 1
ATOM 781 N N . LYS A 1 99 ? 2.547 -2.617 16.252 1.00 60.69 99 LYS A N 1
ATOM 782 C CA . LYS A 1 99 ? 2.706 -3.315 17.539 1.00 60.69 99 LYS A CA 1
ATOM 783 C C . LYS A 1 99 ? 3.271 -2.348 18.564 1.00 60.69 99 LYS A C 1
ATOM 785 O O . LYS A 1 99 ? 4.290 -1.709 18.225 1.00 60.69 99 LYS A O 1
#

Radius of gyration: 14.48 Å; Cα contacts (8 Å, |Δi|>4): 168; chains: 1; bounding box: 40×30×32 Å

Organism: Angiostrongylus cantonensis (NCBI:txid6313)

Foldseek 3Di:
DKDWAFLQKIWDDDPPDPDIWIFHDDDDDPPDDTATEDEDAQVVLVVVVVVDDPDPRRYRHDYPVPTGRQFTFPDKDADPPFQWIWTDTDPDIDIDHDD

Mean predicted aligned error: 8.15 Å